Protein AF-A0A2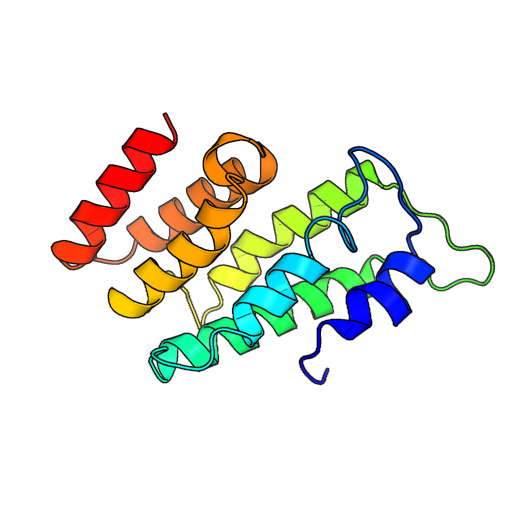A6FEQ2-F1 (afdb_monomer_lite)

Organism: NCBI:txid2037900

Foldseek 3Di:
DDQDLCCLPVPVCVQAVDDDPLDDSPVPLSLLSVLLVVPPPDQDPLLVVLNRQLNVQLSVQLVVVGDPDPDHDDDSNVSSLSSLVSNLCSCCPPVRHVLPGDPSSVVSVCVSCPVVPCLPPPPSNVVSVVNSLVVSVVPDDDPSRVVVSVVSVVVND

Secondary structure (DSSP, 8-state):
----TTHIIIIIHHHS---GGG--IIIIIHHHHHHHHH--TT--HHHHHHHHHHHHHHHHHHGGGS--SSS----HHHHHHHHHHHHHHHHS-TTS-GGG--HHHHHHHHHHHHTTTHHHH-HHHHHHHHHHHHHHHTSPPPHHHHHHHHHHHHHT-

pLDDT: mean 87.18, std 11.26, range [56.81, 98.0]

Radius of gyration: 15.82 Å; chains: 1; bounding box: 35×36×43 Å

Structure (mmCIF, N/CA/C/O backbone):
data_AF-A0A2A6FEQ2-F1
#
_entry.id   AF-A0A2A6FEQ2-F1
#
loop_
_atom_site.group_PDB
_atom_site.id
_atom_site.type_symbol
_atom_site.label_atom_id
_atom_site.label_alt_id
_atom_site.label_comp_id
_atom_site.label_asym_id
_atom_site.label_entity_id
_atom_site.label_seq_id
_atom_site.pdbx_PDB_ins_code
_atom_site.Cartn_x
_atom_site.Cartn_y
_atom_site.Cartn_z
_atom_site.occupancy
_atom_site.B_iso_or_equiv
_atom_site.auth_seq_id
_atom_site.auth_comp_id
_atom_site.auth_asym_id
_atom_site.auth_atom_id
_atom_site.pdbx_PDB_model_num
ATOM 1 N N . MET A 1 1 ? -1.297 -15.554 -4.054 1.00 63.59 1 MET A N 1
ATOM 2 C CA . MET A 1 1 ? 0.172 -15.364 -3.905 1.00 63.59 1 MET A CA 1
ATOM 3 C C . MET A 1 1 ? 0.563 -15.437 -2.416 1.00 63.59 1 MET A C 1
ATOM 5 O O . MET A 1 1 ? -0.329 -15.296 -1.590 1.00 63.59 1 MET A O 1
ATOM 9 N N . LYS A 1 2 ? 1.823 -15.727 -2.027 1.00 79.12 2 LYS A N 1
ATOM 10 C CA . LYS A 1 2 ? 2.246 -15.646 -0.603 1.00 79.12 2 LYS A CA 1
ATOM 11 C C . LYS A 1 2 ? 2.631 -14.201 -0.287 1.00 79.12 2 LYS A C 1
ATOM 13 O O . LYS A 1 2 ? 3.431 -13.629 -1.020 1.00 79.12 2 LYS A O 1
ATOM 18 N N . LEU A 1 3 ? 2.093 -13.643 0.797 1.00 90.50 3 LEU A N 1
ATOM 19 C CA . LEU A 1 3 ? 2.395 -12.279 1.227 1.00 90.50 3 LEU A CA 1
ATOM 20 C C . LEU A 1 3 ? 3.896 -12.113 1.513 1.00 90.50 3 LEU A C 1
ATOM 22 O O . LEU A 1 3 ? 4.466 -12.815 2.350 1.00 90.50 3 LEU A O 1
ATOM 26 N N . SER A 1 4 ? 4.536 -11.203 0.782 1.00 94.50 4 SER A N 1
ATOM 27 C CA . SER A 1 4 ? 5.937 -10.815 0.955 1.00 94.50 4 SER A CA 1
ATOM 28 C C . SER A 1 4 ? 6.199 -9.487 0.253 1.00 94.50 4 SER A C 1
ATOM 30 O O . SER A 1 4 ? 5.668 -9.246 -0.828 1.00 94.50 4 SER A O 1
ATOM 32 N N . CYS A 1 5 ? 7.067 -8.645 0.811 1.00 97.25 5 CYS A N 1
ATOM 33 C CA . CYS A 1 5 ? 7.480 -7.397 0.164 1.00 97.25 5 CYS A CA 1
ATOM 34 C C . CYS A 1 5 ? 8.581 -7.594 -0.892 1.00 97.25 5 CYS A C 1
ATOM 36 O O . CYS A 1 5 ? 8.871 -6.675 -1.652 1.00 97.25 5 CYS A O 1
ATOM 38 N N . GLY A 1 6 ? 9.152 -8.800 -1.008 1.00 96.88 6 GLY A N 1
ATOM 39 C CA . GLY A 1 6 ? 10.189 -9.099 -2.002 1.00 96.88 6 GLY A CA 1
ATOM 40 C C . GLY A 1 6 ? 9.707 -8.984 -3.453 1.00 96.88 6 GLY A C 1
ATOM 41 O O . GLY A 1 6 ? 10.510 -8.728 -4.346 1.00 96.88 6 GLY A O 1
ATOM 42 N N . VAL A 1 7 ? 8.394 -9.105 -3.697 1.00 96.31 7 VAL A N 1
ATOM 43 C CA . VAL A 1 7 ? 7.805 -8.989 -5.043 1.00 96.31 7 VAL A CA 1
ATOM 44 C C . VAL A 1 7 ? 8.030 -7.609 -5.673 1.00 96.31 7 VAL A C 1
ATOM 46 O O . VAL A 1 7 ? 8.185 -7.514 -6.889 1.00 96.31 7 VAL A O 1
ATOM 49 N N . TYR A 1 8 ? 8.127 -6.552 -4.858 1.00 97.62 8 TYR A N 1
ATOM 50 C CA . TYR A 1 8 ? 8.379 -5.195 -5.344 1.00 97.62 8 TYR A CA 1
ATOM 51 C C . TYR A 1 8 ? 9.731 -5.075 -6.055 1.00 97.62 8 TYR A C 1
ATOM 53 O O . TYR A 1 8 ? 9.842 -4.359 -7.044 1.00 97.62 8 TYR A O 1
ATOM 61 N N . GLU A 1 9 ? 10.741 -5.806 -5.588 1.00 95.62 9 GLU A N 1
ATOM 62 C CA . GLU A 1 9 ? 12.091 -5.786 -6.153 1.00 95.62 9 GLU A CA 1
ATOM 63 C C . GLU A 1 9 ? 12.285 -6.894 -7.190 1.00 95.62 9 GLU A C 1
ATOM 65 O O . GLU A 1 9 ? 12.690 -6.632 -8.319 1.00 95.62 9 GLU A O 1
ATOM 70 N N . ALA A 1 10 ? 11.924 -8.130 -6.840 1.00 94.81 10 ALA A N 1
ATOM 71 C CA . ALA A 1 10 ? 12.156 -9.295 -7.689 1.00 94.81 10 ALA A CA 1
ATOM 72 C C . ALA A 1 10 ? 11.257 -9.338 -8.939 1.00 94.81 10 ALA A C 1
ATOM 74 O O . ALA A 1 10 ? 11.571 -10.049 -9.896 1.00 94.81 10 ALA A O 1
ATOM 75 N N . CYS A 1 11 ? 10.130 -8.618 -8.932 1.00 95.69 11 CYS A N 1
ATOM 76 C CA . CYS A 1 11 ? 9.159 -8.623 -10.021 1.00 95.69 11 CYS A CA 1
ATOM 77 C C . CYS A 1 11 ? 8.786 -7.208 -10.476 1.00 95.69 11 CYS A C 1
ATOM 79 O O . CYS A 1 11 ? 9.032 -6.872 -11.630 1.00 95.69 11 CYS A O 1
ATOM 81 N N . PHE A 1 12 ? 8.230 -6.365 -9.604 1.00 97.38 12 PHE A N 1
ATOM 82 C CA . PHE A 1 12 ? 7.619 -5.110 -10.059 1.00 97.38 12 PHE A CA 1
ATOM 83 C C . PHE A 1 12 ? 8.655 -4.130 -10.619 1.00 97.38 12 PHE A C 1
ATOM 85 O O . PHE A 1 12 ? 8.511 -3.677 -11.750 1.00 97.38 12 PHE A O 1
ATOM 92 N N . ALA A 1 13 ? 9.745 -3.876 -9.891 1.00 96.31 13 ALA A N 1
ATOM 93 C CA . ALA A 1 13 ? 10.833 -3.018 -10.362 1.00 96.31 13 ALA A CA 1
ATOM 94 C C . ALA A 1 13 ? 11.605 -3.618 -11.551 1.00 96.31 13 ALA A C 1
ATOM 96 O O . ALA A 1 13 ? 12.149 -2.874 -12.367 1.00 96.31 13 ALA A O 1
ATOM 97 N N . LYS A 1 14 ? 11.627 -4.954 -11.678 1.00 95.69 14 LYS A N 1
ATOM 98 C CA . LYS A 1 14 ? 12.232 -5.651 -12.822 1.00 95.69 14 LYS A CA 1
ATOM 99 C C . LYS A 1 14 ? 11.456 -5.398 -14.119 1.00 95.69 14 LYS A C 1
ATOM 101 O O . LYS A 1 14 ? 12.073 -5.134 -15.140 1.00 95.69 14 LYS A O 1
ATOM 106 N N . TYR A 1 15 ? 10.127 -5.506 -14.081 1.00 97.38 15 TYR A N 1
ATOM 107 C CA . TYR A 1 15 ? 9.269 -5.372 -15.270 1.00 97.38 15 TYR A CA 1
ATOM 108 C C . TYR A 1 15 ? 8.716 -3.955 -15.472 1.00 97.38 15 TYR A C 1
ATOM 110 O O . TYR A 1 15 ? 8.072 -3.660 -16.470 1.00 97.38 15 TYR A O 1
ATOM 118 N N . CYS A 1 16 ? 8.972 -3.055 -14.529 1.00 97.19 16 CYS A N 1
ATOM 119 C CA . CYS A 1 16 ? 8.668 -1.641 -14.650 1.00 97.19 16 CYS A CA 1
ATOM 120 C C . CYS A 1 16 ? 9.747 -0.832 -13.919 1.00 97.19 16 CYS A C 1
ATOM 122 O O . CYS A 1 16 ? 9.589 -0.404 -12.772 1.00 97.19 16 CYS A O 1
ATOM 124 N N . SER A 1 17 ? 10.889 -0.665 -14.586 1.00 95.00 17 SER A N 1
ATOM 125 C CA . SER A 1 17 ? 12.075 -0.008 -14.031 1.00 95.00 17 SER A CA 1
ATOM 126 C C . SER A 1 17 ? 11.967 1.516 -14.103 1.00 95.00 17 SER A C 1
ATOM 128 O O . SER A 1 17 ? 12.534 2.170 -14.977 1.00 95.00 17 SER A O 1
ATOM 130 N N . CYS A 1 18 ? 11.212 2.090 -13.171 1.00 95.50 18 CYS A N 1
ATOM 131 C CA . CYS A 1 18 ? 11.030 3.532 -13.052 1.00 95.50 18 CYS A CA 1
ATOM 132 C C . CYS A 1 18 ? 12.127 4.212 -12.229 1.00 95.50 18 CYS A C 1
ATOM 134 O O . CYS A 1 18 ? 12.825 3.584 -11.438 1.00 95.50 18 CYS A O 1
ATOM 136 N N . SER A 1 19 ? 12.265 5.527 -12.401 1.00 93.31 19 SER A N 1
ATOM 137 C CA . SER A 1 19 ? 13.181 6.362 -11.620 1.00 93.31 19 SER A CA 1
ATOM 138 C C . SER A 1 19 ? 12.575 7.744 -11.352 1.00 93.31 19 SER A C 1
ATOM 140 O O . SER A 1 19 ? 11.594 8.147 -11.985 1.00 93.31 19 SER A O 1
ATOM 142 N N . GLY A 1 20 ? 13.145 8.469 -10.387 1.00 91.56 20 GLY A N 1
ATOM 143 C CA . GLY A 1 20 ? 12.707 9.817 -10.024 1.00 91.56 20 GLY A CA 1
ATOM 144 C C . GLY A 1 20 ? 11.310 9.858 -9.397 1.00 91.56 20 GLY A C 1
ATOM 145 O O . GLY A 1 20 ? 10.881 8.921 -8.732 1.00 91.56 20 GLY A O 1
ATOM 146 N N . GLU A 1 21 ? 10.587 10.956 -9.615 1.00 89.88 21 GLU A N 1
ATOM 147 C CA . GLU A 1 21 ? 9.293 11.231 -8.967 1.00 89.88 21 GLU A CA 1
ATOM 148 C C . GLU A 1 21 ? 8.165 10.247 -9.323 1.00 89.88 21 GLU A C 1
ATOM 150 O O . GLU A 1 21 ? 7.155 10.194 -8.619 1.00 89.88 21 GLU A O 1
ATOM 155 N N . ASN A 1 22 ? 8.310 9.485 -10.411 1.00 92.88 22 ASN A N 1
ATOM 156 C CA . ASN A 1 22 ? 7.325 8.495 -10.853 1.00 92.88 22 ASN A CA 1
ATOM 157 C C . ASN A 1 22 ? 7.699 7.065 -10.447 1.00 92.88 22 ASN A C 1
ATOM 159 O O . ASN A 1 22 ? 6.923 6.147 -10.700 1.00 92.88 22 ASN A O 1
ATOM 163 N N . GLU A 1 23 ? 8.858 6.862 -9.818 1.00 94.25 23 GLU A N 1
ATOM 164 C CA . GLU A 1 23 ? 9.162 5.586 -9.179 1.00 94.25 23 GLU A CA 1
ATOM 165 C C . GLU A 1 23 ? 8.205 5.390 -7.993 1.00 94.25 23 GLU A C 1
ATOM 167 O O . GLU A 1 23 ? 7.930 6.322 -7.236 1.00 94.25 23 GLU A O 1
ATOM 172 N N . TYR A 1 24 ? 7.623 4.197 -7.891 1.00 95.06 24 TYR A N 1
ATOM 173 C CA . TYR A 1 24 ? 6.616 3.870 -6.882 1.00 95.06 24 TYR A CA 1
ATOM 174 C C . TYR A 1 24 ? 6.964 2.594 -6.118 1.00 95.06 24 TYR A C 1
ATOM 176 O O . TYR A 1 24 ? 6.754 2.516 -4.911 1.00 95.06 24 TYR A O 1
ATOM 184 N N . PHE A 1 25 ? 7.471 1.562 -6.786 1.00 96.75 25 PHE A N 1
ATOM 185 C CA . PHE A 1 25 ? 7.603 0.243 -6.182 1.00 96.75 25 PHE A CA 1
ATOM 186 C C . PHE A 1 25 ? 8.659 0.197 -5.082 1.00 96.75 25 PHE A C 1
ATOM 188 O O . PHE A 1 25 ? 8.408 -0.406 -4.040 1.00 96.75 25 PHE A O 1
ATOM 195 N N . LEU A 1 26 ? 9.808 0.836 -5.283 1.00 96.31 26 LEU A N 1
ATOM 196 C CA . LEU A 1 26 ? 10.931 0.779 -4.348 1.00 96.31 26 LEU A CA 1
ATOM 197 C C . LEU A 1 26 ? 10.954 1.953 -3.367 1.00 96.31 26 LEU A C 1
ATOM 199 O O . LEU A 1 26 ? 11.364 1.773 -2.224 1.00 96.31 26 LEU A O 1
ATOM 203 N N . SER A 1 27 ? 10.493 3.131 -3.781 1.00 92.06 27 SER A N 1
ATOM 204 C CA . SER A 1 27 ? 10.437 4.336 -2.945 1.00 92.06 27 SER A CA 1
ATOM 205 C C . SER A 1 27 ? 9.163 4.444 -2.110 1.00 92.06 27 SER A C 1
ATOM 207 O O . SER A 1 27 ? 9.180 5.122 -1.086 1.00 92.06 27 SER A O 1
ATOM 209 N N . TYR A 1 28 ? 8.080 3.765 -2.506 1.00 92.31 28 TYR A N 1
ATOM 210 C CA . TYR A 1 28 ? 6.789 3.832 -1.820 1.00 92.31 28 TYR A CA 1
ATOM 211 C C . TYR A 1 28 ? 6.277 2.444 -1.412 1.00 92.31 28 TYR A C 1
ATOM 213 O O . TYR A 1 28 ? 6.222 2.113 -0.227 1.00 92.31 28 TYR A O 1
ATOM 221 N N . GLY A 1 29 ? 5.938 1.595 -2.383 1.00 94.81 29 GLY A N 1
ATOM 222 C CA . GLY A 1 29 ? 5.249 0.324 -2.154 1.00 94.81 29 GLY A CA 1
ATOM 223 C C . GLY A 1 29 ? 5.996 -0.637 -1.221 1.00 94.81 29 GLY A C 1
ATOM 224 O O . GLY A 1 29 ? 5.415 -1.124 -0.247 1.00 94.81 29 GLY A O 1
ATOM 225 N N . LYS A 1 30 ? 7.289 -0.884 -1.474 1.00 96.31 30 LYS A N 1
ATOM 226 C CA . LYS A 1 30 ? 8.128 -1.772 -0.652 1.00 96.31 30 LYS A CA 1
ATOM 227 C C . LYS A 1 30 ? 8.299 -1.252 0.785 1.00 96.31 30 LYS A C 1
ATOM 229 O O . LYS A 1 30 ? 7.930 -2.006 1.688 1.00 96.31 30 LYS A O 1
ATOM 234 N N . PRO A 1 31 ? 8.754 -0.003 1.032 1.00 94.25 31 PRO A N 1
ATOM 235 C CA . PRO A 1 31 ? 8.876 0.531 2.389 1.00 94.25 31 PRO A CA 1
ATOM 236 C C . PRO A 1 31 ? 7.586 0.428 3.208 1.00 94.25 31 PRO A C 1
ATOM 238 O O . PRO A 1 31 ? 7.624 0.095 4.392 1.00 94.25 31 PRO A O 1
ATOM 241 N N . TYR A 1 32 ? 6.431 0.681 2.588 1.00 93.31 32 TYR A N 1
ATOM 242 C CA . TYR A 1 32 ? 5.146 0.575 3.276 1.00 93.31 32 TYR A CA 1
ATOM 243 C C . TYR A 1 32 ? 4.735 -0.853 3.575 1.00 93.31 32 TYR A C 1
ATOM 245 O O . TYR A 1 32 ? 4.313 -1.142 4.694 1.00 93.31 32 TYR A O 1
ATOM 253 N N . CYS A 1 33 ? 4.893 -1.749 2.605 1.00 96.12 33 CYS A N 1
ATOM 254 C CA . CYS A 1 33 ? 4.675 -3.169 2.824 1.00 96.12 33 CYS A CA 1
ATOM 255 C C . CYS A 1 33 ? 5.499 -3.669 4.021 1.00 96.12 33 CYS A C 1
ATOM 257 O O . CYS A 1 33 ? 4.957 -4.312 4.920 1.00 96.12 33 CYS A O 1
ATOM 259 N N . GLU A 1 34 ? 6.786 -3.314 4.072 1.00 95.06 34 GLU A N 1
ATOM 260 C CA . GLU A 1 34 ? 7.689 -3.732 5.146 1.00 95.06 34 GLU A CA 1
ATOM 261 C C . GLU A 1 34 ? 7.266 -3.160 6.498 1.00 95.06 34 GLU A C 1
ATOM 263 O O . GLU A 1 34 ? 7.248 -3.894 7.480 1.00 95.06 34 GLU A O 1
ATOM 268 N N . LYS A 1 35 ? 6.848 -1.891 6.563 1.00 92.31 35 LYS A N 1
ATOM 269 C CA . LYS A 1 35 ? 6.361 -1.287 7.814 1.00 92.31 35 LYS A CA 1
ATOM 270 C C . LYS A 1 35 ? 5.075 -1.922 8.329 1.00 92.31 35 LYS A C 1
ATOM 272 O O . LYS A 1 35 ? 4.960 -2.179 9.530 1.00 92.31 35 LYS A O 1
ATOM 277 N N . PHE A 1 36 ? 4.121 -2.197 7.441 1.00 93.25 36 PHE A N 1
ATOM 278 C CA . PHE A 1 36 ? 2.896 -2.890 7.828 1.00 93.25 36 PHE A CA 1
ATOM 279 C C . PHE A 1 36 ? 3.212 -4.281 8.395 1.00 93.25 36 PHE A C 1
ATOM 281 O O . PHE A 1 36 ? 2.665 -4.643 9.437 1.00 93.25 36 PHE A O 1
ATOM 288 N N . LEU A 1 37 ? 4.125 -5.029 7.763 1.00 92.44 37 LEU A N 1
ATOM 289 C CA . LEU A 1 37 ? 4.541 -6.353 8.240 1.00 92.44 37 LEU A CA 1
ATOM 290 C C . LEU A 1 37 ? 5.410 -6.309 9.504 1.00 92.44 37 LEU A C 1
ATOM 292 O O . LEU A 1 37 ? 5.274 -7.182 10.346 1.00 92.44 37 LEU A O 1
ATOM 296 N N . ALA A 1 38 ? 6.268 -5.301 9.671 1.00 89.81 38 ALA A N 1
ATOM 297 C CA . ALA A 1 38 ? 7.104 -5.147 10.865 1.00 89.81 38 ALA A CA 1
ATOM 298 C C . ALA A 1 38 ? 6.284 -4.805 12.119 1.00 89.81 38 ALA A C 1
ATOM 300 O O . ALA A 1 38 ? 6.733 -5.012 13.245 1.00 89.81 38 ALA A O 1
ATOM 301 N N . THR A 1 39 ? 5.073 -4.281 11.931 1.00 78.25 39 THR A N 1
ATOM 302 C CA . THR A 1 39 ? 4.134 -4.039 13.020 1.00 78.25 39 THR A CA 1
ATOM 303 C C . THR A 1 39 ? 3.422 -5.354 13.335 1.00 78.25 39 THR A C 1
ATOM 305 O O . THR A 1 39 ? 2.315 -5.558 12.860 1.00 78.25 39 THR A O 1
ATOM 308 N N . ASP A 1 40 ? 4.029 -6.272 14.087 1.00 66.19 40 ASP A N 1
ATOM 309 C CA . ASP A 1 40 ? 3.353 -7.526 14.478 1.00 66.19 40 ASP A CA 1
ATOM 310 C C . ASP A 1 40 ? 2.659 -7.432 15.848 1.00 66.19 40 ASP A C 1
ATOM 312 O O . ASP A 1 40 ? 1.583 -8.011 16.045 1.00 66.19 40 ASP A O 1
ATOM 316 N N . ASP A 1 41 ? 3.185 -6.612 16.759 1.00 71.56 41 ASP A N 1
ATOM 317 C CA . ASP A 1 41 ? 2.611 -6.426 18.092 1.00 71.56 41 ASP A CA 1
ATOM 318 C C . ASP A 1 41 ? 1.432 -5.447 18.082 1.00 71.56 41 ASP A C 1
ATOM 320 O O . ASP A 1 41 ? 1.518 -4.329 17.572 1.00 71.56 41 ASP A O 1
ATOM 324 N N . GLY A 1 42 ? 0.309 -5.860 18.676 1.00 78.12 42 GLY A N 1
ATOM 325 C CA . GLY A 1 42 ? -0.839 -5.010 19.008 1.00 78.12 42 GLY A CA 1
ATOM 326 C C . GLY A 1 42 ? -1.917 -4.845 17.934 1.00 78.12 42 GLY A C 1
ATOM 327 O O . GLY A 1 42 ? -2.866 -4.113 18.186 1.00 78.12 42 GLY A O 1
ATOM 328 N N . TRP A 1 43 ? -1.785 -5.438 16.738 1.00 91.62 43 TRP A N 1
ATOM 329 C CA . TRP A 1 43 ? -2.942 -5.502 15.830 1.00 91.62 43 TRP A CA 1
ATOM 330 C C . TRP A 1 43 ? -3.981 -6.436 16.428 1.00 91.62 43 TRP A C 1
ATOM 332 O O . TRP A 1 43 ? -3.618 -7.500 16.943 1.00 91.62 43 TRP A O 1
ATOM 342 N N . SER A 1 44 ? -5.250 -6.076 16.283 1.00 94.00 44 SER A N 1
ATOM 343 C CA . SER A 1 44 ? -6.328 -7.031 16.505 1.00 94.00 44 SER A CA 1
ATOM 344 C C . SER A 1 44 ? -6.269 -8.158 15.466 1.00 94.00 44 SER A C 1
ATOM 346 O O . SER A 1 44 ? -5.621 -8.037 14.419 1.00 94.00 44 SER A O 1
ATOM 348 N N . ASP A 1 45 ? -6.979 -9.259 15.706 1.00 93.94 45 ASP A N 1
ATOM 349 C CA . ASP A 1 45 ? -7.094 -10.327 14.705 1.00 93.94 45 ASP A CA 1
ATOM 350 C C . ASP A 1 45 ? -7.769 -9.824 13.415 1.00 93.94 45 ASP A C 1
ATOM 352 O O . ASP A 1 45 ? -7.376 -10.208 12.308 1.00 93.94 45 ASP A O 1
ATOM 356 N N . ALA A 1 46 ? -8.736 -8.906 13.537 1.00 93.94 46 ALA A N 1
ATOM 357 C CA . ALA A 1 46 ? -9.362 -8.245 12.394 1.00 93.94 46 ALA A CA 1
ATOM 358 C C . ALA A 1 46 ? -8.367 -7.337 11.652 1.00 93.94 46 ALA A C 1
ATOM 360 O O . ALA A 1 46 ? -8.321 -7.354 10.421 1.00 93.94 46 ALA A O 1
ATOM 361 N N . GLY A 1 47 ? -7.526 -6.614 12.392 1.00 95.19 47 GLY A N 1
ATOM 362 C CA . GLY A 1 47 ? -6.463 -5.759 11.879 1.00 95.19 47 GLY A CA 1
ATOM 363 C C . GLY A 1 47 ? -5.402 -6.537 11.105 1.00 95.19 47 GLY A C 1
ATOM 364 O O . GLY A 1 47 ? -5.073 -6.160 9.982 1.00 95.19 47 GLY A O 1
ATOM 365 N N . LYS A 1 48 ? -4.931 -7.675 11.636 1.00 94.81 48 LYS A N 1
ATOM 366 C CA . LYS A 1 48 ? -3.997 -8.576 10.930 1.00 94.81 48 LYS A CA 1
ATOM 367 C C . LYS A 1 48 ? -4.614 -9.122 9.649 1.00 94.81 48 LYS A C 1
ATOM 369 O O . LYS A 1 48 ? -3.992 -9.065 8.590 1.00 94.81 48 LYS A O 1
ATOM 374 N N . LYS A 1 49 ? -5.864 -9.594 9.725 1.00 95.25 49 LYS A N 1
ATOM 375 C CA . LYS A 1 49 ? -6.601 -10.087 8.555 1.00 95.25 49 LYS A CA 1
ATOM 376 C C . LYS A 1 49 ? -6.737 -9.004 7.484 1.00 95.25 49 LYS A C 1
ATOM 378 O O . LYS A 1 49 ? -6.514 -9.281 6.308 1.00 95.25 49 LYS A O 1
ATOM 383 N N . TRP A 1 50 ? -7.095 -7.783 7.879 1.00 96.44 50 TRP A N 1
ATOM 384 C CA . TRP A 1 50 ? -7.190 -6.638 6.978 1.00 96.44 50 TRP A CA 1
ATOM 385 C C . TRP A 1 50 ? -5.844 -6.271 6.360 1.00 96.44 50 TRP A C 1
ATOM 387 O O . TRP A 1 50 ? -5.771 -6.123 5.141 1.00 96.44 50 TRP A O 1
ATOM 397 N N . ARG A 1 51 ? -4.785 -6.172 7.168 1.00 96.00 51 ARG A N 1
ATOM 398 C CA . ARG A 1 51 ? -3.426 -5.864 6.715 1.00 96.00 51 ARG A CA 1
ATOM 399 C C . ARG A 1 51 ? -2.995 -6.851 5.638 1.00 96.00 51 ARG A C 1
ATOM 401 O O . ARG A 1 51 ? -2.640 -6.442 4.535 1.00 96.00 51 ARG A O 1
ATOM 408 N N . ASP A 1 52 ? -3.076 -8.143 5.941 1.00 96.00 52 ASP A N 1
ATOM 409 C CA . ASP A 1 52 ? -2.584 -9.192 5.053 1.00 96.00 52 ASP A CA 1
ATOM 410 C C . ASP A 1 52 ? -3.409 -9.260 3.759 1.00 96.00 52 ASP A C 1
ATOM 412 O O . ASP A 1 52 ? -2.843 -9.333 2.667 1.00 96.00 52 ASP A O 1
ATOM 416 N N . ALA A 1 53 ? -4.741 -9.152 3.860 1.00 96.81 53 ALA A N 1
ATOM 417 C CA . ALA A 1 53 ? -5.628 -9.113 2.697 1.00 96.81 53 ALA A CA 1
ATOM 418 C C . ALA A 1 53 ? -5.412 -7.862 1.832 1.00 96.81 53 ALA A C 1
ATOM 420 O O . ALA A 1 53 ? -5.498 -7.934 0.605 1.00 96.81 53 ALA A O 1
ATOM 421 N N . THR A 1 54 ? -5.132 -6.713 2.449 1.00 97.06 54 THR A N 1
ATOM 422 C CA . THR A 1 54 ? -4.875 -5.452 1.745 1.00 97.06 54 THR A CA 1
ATOM 423 C C . THR A 1 54 ? -3.550 -5.516 1.002 1.00 97.06 54 THR A C 1
ATOM 425 O O . THR A 1 54 ? -3.525 -5.280 -0.204 1.00 97.06 54 THR A O 1
ATOM 428 N N . LEU A 1 55 ? -2.462 -5.889 1.683 1.00 96.81 55 LEU A N 1
ATOM 429 C CA . LEU A 1 55 ? -1.138 -5.996 1.067 1.00 96.81 55 LEU A CA 1
ATOM 430 C C . LEU A 1 55 ? -1.130 -7.008 -0.082 1.00 96.81 55 LEU A C 1
ATOM 432 O O . LEU A 1 55 ? -0.571 -6.727 -1.142 1.00 96.81 55 LEU A O 1
ATOM 436 N N . LEU A 1 56 ? -1.791 -8.154 0.100 1.00 97.19 56 LEU A N 1
ATOM 437 C CA . LEU A 1 56 ? -1.917 -9.156 -0.951 1.00 97.19 56 LEU A CA 1
ATOM 438 C C . LEU A 1 56 ? -2.715 -8.622 -2.150 1.00 97.19 56 LEU A C 1
ATOM 440 O O . LEU A 1 56 ? -2.246 -8.730 -3.280 1.00 97.19 56 LEU A O 1
ATOM 444 N N . CYS A 1 57 ? -3.870 -7.992 -1.907 1.00 98.00 57 CYS A N 1
ATOM 445 C CA . CYS A 1 57 ? -4.693 -7.391 -2.960 1.00 98.00 57 CYS A CA 1
ATOM 446 C C . CYS A 1 57 ? -3.914 -6.349 -3.771 1.00 98.00 57 CYS A C 1
ATOM 448 O O . CYS A 1 57 ? -3.942 -6.389 -5.000 1.00 98.00 57 CYS A O 1
ATOM 450 N N . LEU A 1 58 ? -3.189 -5.448 -3.097 1.00 97.38 58 LEU A N 1
ATOM 451 C CA . LEU A 1 58 ? -2.381 -4.415 -3.750 1.00 97.38 58 LEU A CA 1
ATOM 452 C C . LEU A 1 58 ? -1.374 -5.047 -4.712 1.00 97.38 58 LEU A C 1
ATOM 454 O O . LEU A 1 58 ? -1.296 -4.658 -5.873 1.00 97.38 58 LEU A O 1
ATOM 458 N N . GLN A 1 59 ? -0.648 -6.065 -4.253 1.00 97.62 59 GLN A N 1
ATOM 459 C CA . GLN A 1 59 ? 0.346 -6.751 -5.072 1.00 97.62 59 GLN A CA 1
ATOM 460 C C . GLN A 1 59 ? -0.296 -7.519 -6.240 1.00 97.62 59 GLN A C 1
ATOM 462 O O . GLN A 1 59 ? 0.173 -7.425 -7.372 1.00 97.62 59 GLN A O 1
ATOM 467 N N . GLU A 1 60 ? -1.390 -8.244 -5.997 1.00 97.12 60 GLU A N 1
ATOM 468 C CA . GLU A 1 60 ? -2.085 -9.025 -7.029 1.00 97.12 60 GLU A CA 1
ATOM 469 C C . GLU A 1 60 ? -2.709 -8.138 -8.117 1.00 97.12 60 GLU A C 1
ATOM 471 O O . GLU A 1 60 ? -2.778 -8.551 -9.273 1.00 97.12 60 GLU A O 1
ATOM 476 N N . LYS A 1 61 ? -3.104 -6.899 -7.795 1.00 97.50 61 LYS A N 1
ATOM 477 C CA . LYS A 1 61 ? -3.622 -5.934 -8.778 1.00 97.50 61 LYS A CA 1
ATOM 478 C C . LYS A 1 61 ? -2.546 -5.368 -9.706 1.00 97.50 61 LYS A C 1
ATOM 480 O O . LYS A 1 61 ? -2.891 -4.966 -10.815 1.00 97.50 61 LYS A O 1
ATOM 485 N N . ILE A 1 62 ? -1.278 -5.340 -9.288 1.00 97.69 62 ILE A N 1
ATOM 486 C CA . ILE A 1 62 ? -0.162 -4.859 -10.122 1.00 97.69 62 ILE A CA 1
ATOM 487 C C . ILE A 1 62 ? 0.204 -5.872 -11.203 1.00 97.69 62 ILE A C 1
ATOM 489 O O . ILE A 1 62 ? 0.453 -5.475 -12.337 1.00 97.69 62 ILE A O 1
ATOM 493 N N . VAL A 1 63 ? 0.214 -7.169 -10.877 1.00 95.69 63 VAL A N 1
ATOM 494 C CA . VAL A 1 63 ? 0.714 -8.229 -11.774 1.00 95.69 63 VAL A CA 1
ATOM 495 C C . VAL A 1 63 ? 0.127 -8.155 -13.196 1.00 95.69 63 VAL A C 1
ATOM 497 O O . VAL A 1 63 ? 0.911 -8.200 -14.141 1.00 95.69 63 VAL A O 1
ATOM 500 N N . PRO A 1 64 ? -1.195 -7.975 -13.403 1.00 96.69 64 PRO A N 1
ATOM 501 C CA . PRO A 1 64 ? -1.777 -7.906 -14.745 1.00 96.69 64 PRO A CA 1
ATOM 502 C C . PRO A 1 64 ? -1.423 -6.640 -15.538 1.00 96.69 64 PRO A C 1
ATOM 504 O O . PRO A 1 64 ? -1.756 -6.569 -16.715 1.00 96.69 64 PRO A O 1
ATOM 507 N N . GLN A 1 65 ? -0.835 -5.623 -14.901 1.00 96.88 65 GLN A N 1
ATOM 508 C CA . GLN A 1 65 ? -0.417 -4.378 -15.557 1.00 96.88 65 GLN A CA 1
ATOM 509 C C . GLN A 1 65 ? 1.052 -4.390 -15.990 1.00 96.88 65 GLN A C 1
ATOM 511 O O . GLN A 1 65 ? 1.504 -3.433 -16.614 1.00 96.88 65 GLN A O 1
ATOM 516 N N . LEU A 1 66 ? 1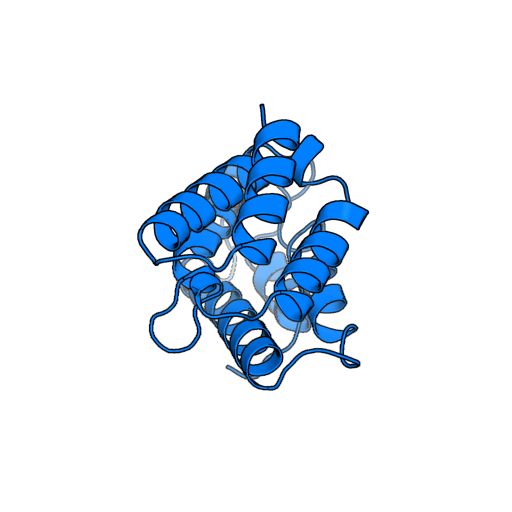.810 -5.429 -15.636 1.00 96.56 66 LEU A N 1
ATOM 517 C CA . LEU A 1 66 ? 3.215 -5.535 -16.009 1.00 96.56 66 LEU A CA 1
ATOM 518 C C . LEU A 1 66 ? 3.346 -6.120 -17.414 1.00 96.56 66 LEU A C 1
ATOM 520 O O . LEU A 1 66 ? 2.766 -7.162 -17.722 1.00 96.56 66 LEU A O 1
ATOM 524 N N . ASP A 1 67 ? 4.167 -5.478 -18.237 1.00 96.69 67 ASP A N 1
ATOM 525 C CA . ASP A 1 67 ? 4.703 -6.094 -19.443 1.00 96.69 67 ASP A CA 1
ATOM 526 C C . ASP A 1 67 ? 5.817 -7.066 -19.030 1.00 96.69 67 ASP A C 1
ATOM 528 O O . ASP A 1 67 ? 6.849 -6.656 -18.507 1.00 96.69 67 ASP A O 1
ATOM 532 N N . ILE A 1 68 ? 5.580 -8.367 -19.205 1.00 94.69 68 ILE A N 1
ATOM 533 C CA . ILE A 1 68 ? 6.522 -9.435 -18.826 1.00 94.69 68 ILE A CA 1
ATOM 534 C C . ILE A 1 68 ? 7.288 -10.008 -20.025 1.00 94.69 68 ILE A C 1
ATOM 536 O O . ILE A 1 68 ? 7.772 -11.141 -19.965 1.00 94.69 68 ILE A O 1
ATOM 540 N N . SER A 1 69 ? 7.365 -9.256 -21.124 1.00 95.25 69 SER A N 1
ATOM 541 C CA . SER A 1 69 ? 8.179 -9.606 -22.289 1.00 95.25 69 SER A CA 1
ATOM 542 C C . SER A 1 69 ? 9.687 -9.481 -22.013 1.00 95.25 69 SER A C 1
ATOM 544 O O . SER A 1 69 ? 10.120 -9.098 -20.924 1.00 95.25 69 SER A O 1
ATOM 546 N N . GLU A 1 70 ? 10.508 -9.854 -22.998 1.00 91.81 70 GLU A N 1
ATOM 547 C CA . GLU A 1 70 ? 11.972 -9.757 -22.907 1.00 91.81 70 GLU A CA 1
ATOM 548 C C . GLU A 1 70 ? 12.479 -8.303 -22.878 1.00 91.81 70 GLU A C 1
ATOM 550 O O . GLU A 1 70 ? 13.550 -8.055 -22.326 1.00 91.81 70 GLU A O 1
ATOM 555 N N . ASP A 1 71 ? 11.706 -7.357 -23.423 1.00 92.69 71 ASP A N 1
ATOM 556 C CA . ASP A 1 71 ? 12.002 -5.917 -23.443 1.00 92.69 71 ASP A CA 1
ATOM 557 C C . ASP A 1 71 ? 10.816 -5.116 -22.865 1.00 92.69 71 ASP A C 1
ATOM 559 O O . ASP A 1 71 ? 10.045 -4.497 -23.608 1.00 92.69 71 ASP A O 1
ATOM 563 N N . PRO A 1 72 ? 10.615 -5.180 -21.535 1.00 94.25 72 PRO A N 1
ATOM 564 C CA . PRO A 1 72 ? 9.405 -4.697 -20.893 1.00 94.25 72 PRO A CA 1
ATOM 565 C C . PRO A 1 72 ? 9.271 -3.178 -20.999 1.00 94.25 72 PRO A C 1
ATOM 567 O O . PRO A 1 72 ? 10.156 -2.420 -20.595 1.00 94.25 72 PRO A O 1
ATOM 570 N N . GLN A 1 73 ? 8.118 -2.722 -21.479 1.00 94.75 73 GLN A N 1
ATOM 571 C CA . GLN A 1 73 ? 7.797 -1.301 -21.555 1.00 94.75 73 GLN A CA 1
ATOM 572 C C . GLN A 1 73 ? 6.926 -0.881 -20.368 1.00 94.75 73 GLN A C 1
ATOM 574 O O . GLN A 1 73 ? 5.884 -1.480 -20.101 1.00 94.75 73 GLN A O 1
ATOM 579 N N . CYS A 1 74 ? 7.306 0.200 -19.678 1.00 96.50 74 CYS A N 1
ATOM 580 C CA . CYS A 1 74 ? 6.499 0.749 -18.589 1.00 96.50 74 CYS A CA 1
ATOM 581 C C . CYS A 1 74 ? 6.310 2.266 -18.679 1.00 96.50 74 CYS A C 1
ATOM 583 O O . CYS A 1 74 ? 7.265 3.040 -18.701 1.00 96.50 74 CYS A O 1
ATOM 585 N N . ASP A 1 75 ? 5.051 2.701 -18.639 1.00 97.31 75 ASP A N 1
ATOM 586 C CA . ASP A 1 75 ? 4.694 4.099 -18.403 1.00 97.31 75 ASP A CA 1
ATOM 587 C C . ASP A 1 75 ? 4.673 4.358 -16.891 1.00 97.31 75 ASP A C 1
ATOM 589 O O . ASP A 1 75 ? 3.683 4.094 -16.207 1.00 97.31 75 ASP A O 1
ATOM 593 N N . CYS A 1 76 ? 5.781 4.876 -16.364 1.00 96.81 76 CYS A N 1
ATOM 594 C CA . CYS A 1 76 ? 5.978 5.081 -14.928 1.00 96.81 76 CYS A CA 1
ATOM 595 C C . CYS A 1 76 ? 4.911 5.950 -14.270 1.00 96.81 76 CYS A C 1
ATOM 597 O O . CYS A 1 76 ? 4.470 5.666 -13.157 1.00 96.81 76 CYS A O 1
ATOM 599 N N . LYS A 1 77 ? 4.462 7.002 -14.960 1.00 96.12 77 LYS A N 1
ATOM 600 C CA . LYS A 1 77 ? 3.439 7.896 -14.422 1.00 96.12 77 LYS A CA 1
ATOM 601 C C . LYS A 1 77 ? 2.100 7.170 -14.325 1.00 96.12 77 LYS A C 1
ATOM 603 O O . LYS A 1 77 ? 1.455 7.231 -13.278 1.00 96.12 77 LYS A O 1
ATOM 608 N N . LYS A 1 78 ? 1.699 6.456 -15.385 1.00 96.62 78 LYS A N 1
ATOM 609 C CA . LYS A 1 78 ? 0.463 5.660 -15.364 1.00 96.62 78 LYS A CA 1
ATOM 610 C C . LYS A 1 78 ? 0.538 4.514 -14.364 1.00 96.62 78 LYS A C 1
ATOM 612 O O . LYS A 1 78 ? -0.450 4.267 -13.683 1.00 96.62 78 LYS A O 1
ATOM 617 N N . MET A 1 79 ? 1.688 3.855 -14.236 1.00 97.56 79 MET A N 1
ATOM 618 C CA . MET A 1 79 ? 1.873 2.774 -13.271 1.00 97.56 79 MET A CA 1
ATOM 619 C C . MET A 1 79 ? 1.768 3.286 -11.832 1.00 97.56 79 MET A C 1
ATOM 621 O O . MET A 1 79 ? 1.029 2.709 -11.037 1.00 97.56 79 MET A O 1
ATOM 625 N N . LYS A 1 80 ? 2.432 4.404 -11.502 1.00 95.44 80 LYS A N 1
ATOM 626 C CA . LYS A 1 80 ? 2.306 5.053 -10.189 1.00 95.44 80 LYS A CA 1
ATOM 627 C C . LYS A 1 80 ? 0.858 5.431 -9.892 1.00 95.44 80 LYS A C 1
ATOM 629 O O . LYS A 1 80 ? 0.357 5.125 -8.813 1.00 95.44 80 LYS A O 1
ATOM 634 N N . GLU A 1 81 ? 0.168 6.060 -10.844 1.00 94.88 81 GLU A N 1
ATOM 635 C CA . GLU A 1 81 ? -1.241 6.420 -10.681 1.00 94.88 81 GLU A CA 1
ATOM 636 C C . GLU A 1 81 ? -2.132 5.183 -10.489 1.00 94.88 81 GLU A C 1
ATOM 638 O O . GLU A 1 81 ? -2.959 5.167 -9.575 1.00 94.88 81 GLU A O 1
ATOM 643 N N . PHE A 1 82 ? -1.944 4.138 -11.298 1.00 96.19 82 PHE A N 1
ATOM 644 C CA . PHE A 1 82 ? -2.679 2.881 -11.186 1.00 96.19 82 PHE A CA 1
ATOM 645 C C . PHE A 1 82 ? -2.459 2.224 -9.821 1.00 96.19 82 PHE A C 1
ATOM 647 O O . PHE A 1 82 ? -3.431 1.913 -9.133 1.00 96.19 82 PHE A O 1
ATOM 654 N N . ALA A 1 83 ? -1.204 2.069 -9.391 1.00 96.06 83 ALA A N 1
ATOM 655 C CA . ALA A 1 83 ? -0.863 1.444 -8.117 1.00 96.06 83 ALA A CA 1
ATOM 656 C C . ALA A 1 83 ? -1.589 2.132 -6.955 1.00 96.06 83 ALA A C 1
ATOM 658 O O . ALA A 1 83 ? -2.228 1.496 -6.116 1.00 96.06 83 ALA A O 1
ATOM 659 N N . PHE A 1 84 ? -1.604 3.456 -6.986 1.00 94.00 84 PHE A N 1
ATOM 660 C CA . PHE A 1 84 ? -2.327 4.284 -6.043 1.00 94.00 84 PHE A CA 1
ATOM 661 C C . PHE A 1 84 ? -3.858 4.125 -6.137 1.00 94.00 84 PHE A C 1
ATOM 663 O O . PHE A 1 84 ? -4.541 4.000 -5.121 1.00 94.00 84 PHE A O 1
ATOM 670 N N . GLN A 1 85 ? -4.438 4.041 -7.335 1.00 93.50 85 GLN A N 1
ATOM 671 C CA . GLN A 1 85 ? -5.881 3.812 -7.491 1.00 93.50 85 GLN A CA 1
ATOM 672 C C . GLN A 1 85 ? -6.358 2.491 -6.863 1.00 93.50 85 GLN A C 1
ATOM 674 O O . GLN A 1 85 ? -7.454 2.467 -6.298 1.00 93.50 85 GLN A O 1
ATOM 679 N N . THR A 1 86 ? -5.536 1.435 -6.874 1.00 95.69 86 THR A N 1
ATOM 680 C CA . THR A 1 86 ? -5.904 0.133 -6.280 1.00 95.69 86 THR A CA 1
ATOM 681 C C . THR A 1 86 ? -6.133 0.185 -4.765 1.00 95.69 86 THR A C 1
ATOM 683 O O . THR A 1 86 ? -6.842 -0.665 -4.229 1.00 95.69 86 THR A O 1
ATOM 686 N N . HIS A 1 87 ? -5.600 1.198 -4.067 1.00 94.56 87 HIS A N 1
ATOM 687 C CA . HIS A 1 87 ? -5.722 1.312 -2.611 1.00 94.56 87 HIS A CA 1
ATOM 688 C C . HIS A 1 87 ? -7.172 1.434 -2.167 1.00 94.56 87 HIS A C 1
ATOM 690 O O . HIS A 1 87 ? -7.539 0.860 -1.151 1.00 94.56 87 HIS A O 1
ATOM 696 N N . VAL A 1 88 ? -8.016 2.136 -2.928 1.00 92.62 88 VAL A N 1
ATOM 697 C CA . VAL A 1 88 ? -9.424 2.315 -2.551 1.00 92.62 88 VAL A CA 1
ATOM 698 C C . VAL A 1 88 ? -10.130 0.964 -2.480 1.00 92.62 88 VAL A C 1
ATOM 700 O O . VAL A 1 88 ? -10.724 0.639 -1.452 1.00 92.62 88 VAL A O 1
ATOM 703 N N . ASP A 1 89 ? -9.993 0.153 -3.526 1.00 94.00 89 ASP A N 1
ATOM 704 C CA . ASP A 1 89 ? -10.615 -1.169 -3.600 1.00 94.00 89 ASP A CA 1
ATOM 705 C C . ASP A 1 89 ? -9.997 -2.128 -2.573 1.00 94.00 89 ASP A C 1
ATOM 707 O O . ASP A 1 89 ? -10.718 -2.809 -1.844 1.00 94.00 89 ASP A O 1
ATOM 711 N N . CYS A 1 90 ? -8.664 -2.153 -2.458 1.00 97.19 90 CYS A N 1
ATOM 712 C CA . CYS A 1 90 ? -7.969 -3.070 -1.556 1.00 97.19 90 CYS A CA 1
ATOM 713 C C . CYS A 1 90 ? -8.159 -2.724 -0.071 1.00 97.19 90 CYS A C 1
ATOM 715 O O . CYS A 1 90 ? -8.196 -3.632 0.755 1.00 97.19 90 CYS A O 1
ATOM 717 N N . TYR A 1 91 ? -8.339 -1.451 0.288 1.00 95.12 91 TYR A N 1
ATOM 718 C CA . TYR A 1 91 ? -8.604 -1.050 1.675 1.00 95.12 91 TYR A CA 1
ATOM 719 C C . TYR A 1 91 ? -10.056 -1.306 2.084 1.00 95.12 91 TYR A C 1
ATOM 721 O O . TYR A 1 91 ? -10.336 -1.421 3.277 1.00 95.12 91 TYR A O 1
ATOM 729 N N . THR A 1 92 ? -10.988 -1.382 1.128 1.00 94.06 92 THR A N 1
ATOM 730 C CA . THR A 1 92 ? -12.435 -1.458 1.399 1.00 94.06 92 THR A CA 1
ATOM 731 C C . THR A 1 92 ? -13.068 -2.806 1.048 1.00 94.06 92 THR A C 1
ATOM 733 O O . THR A 1 92 ? 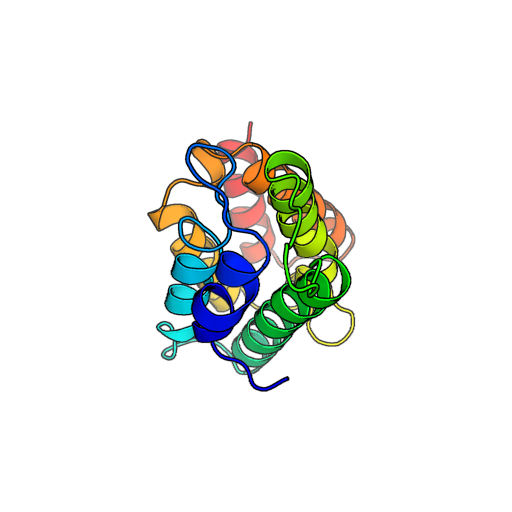-14.293 -2.920 1.030 1.00 94.06 92 THR A O 1
ATOM 736 N N . GLN A 1 93 ? -12.249 -3.843 0.847 1.00 93.62 93 GLN A N 1
ATOM 737 C CA . GLN A 1 93 ? -12.676 -5.206 0.513 1.00 93.62 93 GLN A CA 1
ATOM 738 C C . GLN A 1 93 ? -13.786 -5.730 1.437 1.00 93.62 93 GLN A C 1
ATOM 740 O O . GLN A 1 93 ? -13.723 -5.575 2.656 1.00 93.62 93 GLN A O 1
ATOM 745 N N . ALA A 1 94 ? -14.780 -6.419 0.869 1.00 89.81 94 ALA A N 1
ATOM 746 C CA . ALA A 1 94 ? -15.960 -6.883 1.606 1.00 89.81 94 ALA A CA 1
ATOM 747 C C . ALA A 1 94 ? -15.625 -7.849 2.760 1.00 89.81 94 ALA A C 1
ATOM 749 O O . ALA A 1 94 ? -16.263 -7.819 3.806 1.00 89.81 94 ALA A O 1
ATOM 750 N N . GLN A 1 95 ? -14.615 -8.701 2.579 1.00 88.75 95 GLN A N 1
ATOM 751 C CA . GLN A 1 95 ? -14.201 -9.729 3.538 1.00 88.75 95 GLN A CA 1
ATOM 752 C C . GLN A 1 95 ? -13.242 -9.228 4.632 1.00 88.75 95 GLN A C 1
ATOM 754 O O . GLN A 1 95 ? -13.011 -9.939 5.620 1.00 88.75 95 GLN A O 1
ATOM 759 N N . ALA A 1 96 ? -12.642 -8.055 4.420 1.00 92.12 96 ALA A N 1
ATOM 760 C CA . ALA A 1 96 ? -11.651 -7.440 5.293 1.00 92.12 96 ALA A CA 1
ATOM 761 C C . ALA A 1 96 ? -11.548 -5.943 4.948 1.00 92.12 96 ALA A C 1
ATOM 763 O O . ALA A 1 96 ? -10.675 -5.531 4.187 1.00 92.12 96 ALA A O 1
ATOM 764 N N . SER A 1 97 ? -12.484 -5.144 5.463 1.00 93.75 97 SER A N 1
ATOM 765 C CA . SER A 1 97 ? -12.573 -3.710 5.180 1.00 93.75 97 SER A CA 1
ATOM 766 C C . SER A 1 97 ? -11.935 -2.904 6.301 1.00 93.75 97 SER A C 1
ATOM 768 O O . SER A 1 97 ? -12.220 -3.149 7.474 1.00 93.75 97 SER A O 1
ATOM 770 N N . VAL A 1 98 ? -11.168 -1.868 5.954 1.00 92.38 98 VAL A N 1
ATOM 771 C CA . VAL A 1 98 ? -10.650 -0.901 6.934 1.00 92.38 98 VAL A CA 1
ATOM 772 C C . VAL A 1 98 ? -11.792 -0.262 7.726 1.00 92.38 98 VAL A C 1
ATOM 774 O O . VAL A 1 98 ? -11.646 0.040 8.905 1.00 92.38 98 VAL A O 1
ATOM 777 N N . CYS A 1 99 ? -12.967 -0.124 7.102 1.00 89.81 99 CYS A N 1
ATOM 778 C CA . CYS A 1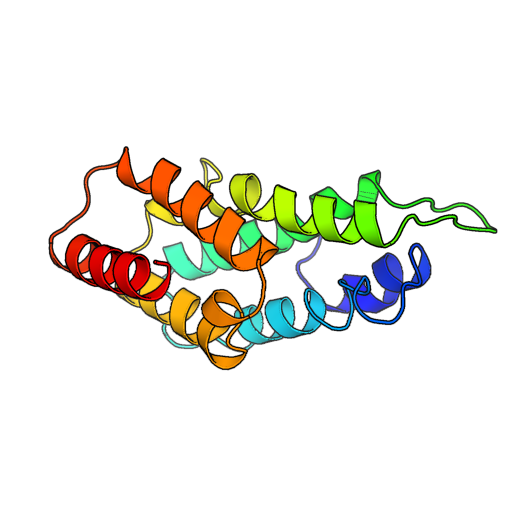 99 ? -14.148 0.470 7.711 1.00 89.81 99 CYS A CA 1
ATOM 779 C C . CYS A 1 99 ? -14.682 -0.317 8.911 1.00 89.81 99 CYS A C 1
ATOM 781 O O . CYS A 1 99 ? -15.394 0.263 9.728 1.00 89.81 99 CYS A O 1
ATOM 783 N N . ASP A 1 100 ? -14.344 -1.600 9.025 1.00 89.69 100 ASP A N 1
ATOM 784 C CA . ASP A 1 100 ? -14.842 -2.496 10.070 1.00 89.69 100 ASP A CA 1
ATOM 785 C C . ASP A 1 100 ? -13.810 -2.705 11.192 1.00 89.69 100 ASP A C 1
ATOM 787 O O . ASP A 1 100 ? -14.065 -3.448 12.136 1.00 89.69 100 ASP A O 1
ATOM 791 N N . LEU A 1 101 ? -12.657 -2.031 11.108 1.00 90.25 101 LEU A N 1
ATOM 792 C CA . LEU A 1 101 ? -11.620 -2.101 12.129 1.00 90.25 101 LEU A CA 1
ATOM 793 C C . LEU A 1 101 ? -11.978 -1.292 13.375 1.00 90.25 101 LEU A C 1
ATOM 795 O O . LEU A 1 101 ? -12.696 -0.281 13.318 1.00 90.25 101 LEU A O 1
ATOM 799 N N . GLU A 1 102 ? -11.420 -1.743 14.491 1.00 89.06 102 GLU A N 1
ATOM 800 C CA . GLU A 1 102 ? -11.454 -1.045 15.765 1.00 89.06 102 GLU A CA 1
ATOM 801 C C . GLU A 1 102 ? -10.439 0.104 15.813 1.00 89.06 102 GLU A C 1
ATOM 803 O O . GLU A 1 102 ? -9.511 0.211 15.006 1.00 89.06 102 GLU A O 1
ATOM 808 N N . TRP A 1 103 ? -10.630 0.993 16.781 1.00 84.25 103 TRP A N 1
ATOM 809 C CA . TRP A 1 103 ? -9.856 2.221 16.925 1.00 84.25 103 TRP A CA 1
ATOM 810 C C . TRP A 1 103 ? -8.335 1.991 17.039 1.00 84.25 103 TRP A C 1
ATOM 812 O O . TRP A 1 103 ? -7.538 2.741 16.468 1.00 84.25 103 TRP A O 1
ATOM 822 N N . THR A 1 104 ? -7.921 0.931 17.733 1.00 87.94 104 THR A N 1
ATOM 823 C CA . THR A 1 104 ? -6.507 0.581 17.934 1.00 87.94 104 THR A CA 1
ATOM 824 C C . THR A 1 104 ? -5.788 0.297 16.609 1.00 87.94 104 THR A C 1
ATOM 826 O O . THR A 1 104 ? -4.664 0.763 16.404 1.00 87.94 104 THR A O 1
ATOM 829 N N . ASP A 1 105 ? -6.459 -0.372 15.671 1.00 92.00 105 ASP A N 1
ATOM 830 C CA . ASP A 1 105 ? -5.938 -0.648 14.332 1.00 92.00 105 ASP A CA 1
ATOM 831 C C . ASP A 1 105 ? -5.892 0.619 13.462 1.00 92.00 105 ASP A C 1
ATOM 833 O O . ASP A 1 105 ? -4.917 0.843 12.744 1.00 92.00 105 ASP A O 1
ATOM 837 N N . TYR A 1 106 ? -6.891 1.506 13.561 1.00 87.69 106 TYR A N 1
ATOM 838 C CA . TYR A 1 106 ? -6.869 2.801 12.860 1.00 87.69 106 TYR A CA 1
ATOM 839 C C . TYR A 1 106 ? -5.657 3.646 13.238 1.00 87.69 106 TYR A C 1
ATOM 841 O O . TYR A 1 106 ? -5.008 4.227 12.363 1.00 87.69 106 TYR A O 1
ATOM 849 N N . LYS A 1 107 ? -5.334 3.691 14.534 1.00 86.62 107 LYS A N 1
ATOM 850 C CA . LYS A 1 107 ? -4.148 4.394 15.020 1.00 86.62 107 LYS A CA 1
ATOM 851 C C . LYS A 1 107 ? -2.871 3.836 14.390 1.00 86.62 107 LYS A C 1
ATOM 853 O O . LYS A 1 107 ? -2.041 4.611 13.940 1.00 86.62 107 LYS A O 1
ATOM 858 N N . LYS A 1 108 ? -2.745 2.514 14.268 1.00 89.50 108 LYS A N 1
ATOM 859 C CA . LYS A 1 108 ? -1.579 1.864 13.642 1.00 89.50 108 LYS A CA 1
ATOM 860 C C . LYS A 1 108 ? -1.441 2.175 12.162 1.00 89.50 108 LYS A C 1
ATOM 862 O O . LYS A 1 108 ? -0.333 2.425 11.687 1.00 89.50 108 LYS A O 1
ATOM 867 N N . ILE A 1 109 ? -2.558 2.171 11.435 1.00 90.00 109 ILE A N 1
ATOM 868 C CA . ILE A 1 109 ? -2.580 2.575 10.026 1.00 90.00 109 ILE A CA 1
ATOM 869 C C . ILE A 1 109 ? -2.076 4.009 9.908 1.00 90.00 109 ILE A C 1
ATOM 871 O O . ILE A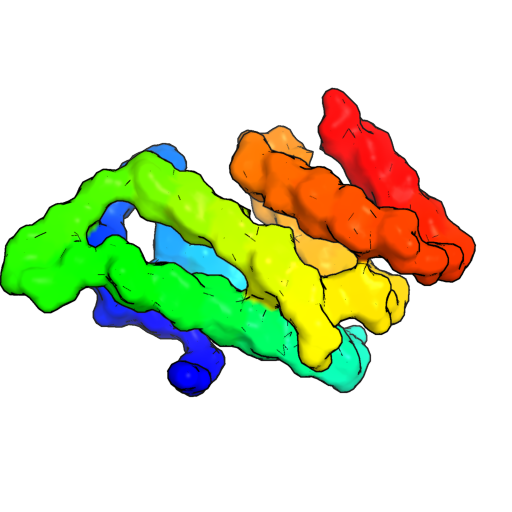 1 109 ? -1.191 4.276 9.099 1.00 90.00 109 ILE A O 1
ATOM 875 N N . TYR A 1 110 ? -2.606 4.907 10.739 1.00 84.88 110 TYR A N 1
ATOM 876 C CA . TYR A 1 110 ? -2.200 6.304 10.751 1.00 84.88 110 TYR A CA 1
ATOM 877 C C . TYR A 1 110 ? -0.733 6.488 11.114 1.00 84.88 110 TYR A C 1
ATOM 879 O O . TYR A 1 110 ? -0.031 7.146 10.361 1.00 84.88 110 TYR A O 1
ATOM 887 N N . ASP A 1 111 ? -0.248 5.855 12.181 1.00 85.56 111 ASP A N 1
ATOM 888 C CA . ASP A 1 111 ? 1.155 5.937 12.591 1.00 85.56 111 ASP A CA 1
ATOM 889 C C . ASP A 1 111 ? 2.083 5.427 11.470 1.00 85.56 111 ASP A C 1
ATOM 891 O O . ASP A 1 111 ? 3.133 6.010 11.204 1.00 85.56 111 ASP A O 1
ATOM 895 N N . THR A 1 112 ? 1.669 4.388 10.736 1.00 87.12 112 THR A N 1
ATOM 896 C CA . THR A 1 112 ? 2.427 3.860 9.591 1.00 87.12 112 THR A CA 1
ATOM 897 C C . THR A 1 112 ? 2.554 4.894 8.466 1.00 87.12 112 THR A C 1
ATOM 899 O O . THR A 1 112 ? 3.661 5.118 7.970 1.00 87.12 112 THR A O 1
ATOM 902 N N . ILE A 1 113 ? 1.447 5.537 8.073 1.00 82.31 113 ILE A N 1
ATOM 903 C CA . ILE A 1 113 ? 1.398 6.506 6.956 1.00 82.31 113 ILE A CA 1
ATOM 904 C C . ILE A 1 113 ? 1.862 7.916 7.346 1.00 82.31 113 ILE A C 1
ATOM 906 O O . ILE A 1 113 ? 2.339 8.671 6.500 1.00 82.31 113 ILE A O 1
ATOM 910 N N . SER A 1 114 ? 1.755 8.295 8.620 1.00 73.62 114 SER A N 1
ATOM 911 C CA . SER A 1 114 ? 2.163 9.613 9.103 1.00 73.62 114 SER A CA 1
ATOM 912 C C . SER A 1 114 ? 3.676 9.726 9.246 1.00 73.62 114 SER A C 1
ATOM 914 O O . SER A 1 114 ? 4.216 10.810 9.052 1.00 73.62 114 SER A O 1
ATOM 916 N N . VAL A 1 115 ? 4.382 8.626 9.547 1.00 71.38 115 VAL A N 1
ATOM 917 C CA . VAL A 1 115 ? 5.850 8.631 9.708 1.00 71.38 115 VAL A CA 1
ATOM 918 C C . VAL A 1 115 ? 6.581 9.106 8.446 1.00 71.38 115 VAL A C 1
ATOM 920 O O . VAL A 1 115 ? 7.653 9.691 8.562 1.00 71.38 115 VAL A O 1
ATOM 923 N N . TRP A 1 116 ? 6.022 8.901 7.252 1.00 67.69 116 TRP A N 1
ATOM 924 C CA . TRP A 1 116 ? 6.613 9.403 6.002 1.00 67.69 116 TRP A CA 1
ATOM 925 C C . TRP A 1 116 ? 5.994 10.715 5.503 1.00 67.69 116 TRP A C 1
ATOM 927 O O . TRP A 1 116 ? 6.382 11.223 4.456 1.00 67.69 116 TRP A O 1
ATOM 937 N N . ASN A 1 117 ? 5.072 11.301 6.274 1.00 68.81 117 ASN A N 1
ATOM 938 C CA . ASN A 1 117 ? 4.387 12.554 5.958 1.00 68.81 117 ASN A CA 1
ATOM 939 C C . ASN A 1 117 ? 3.530 12.518 4.673 1.00 68.81 117 ASN A C 1
ATOM 941 O O . ASN A 1 117 ? 3.162 13.566 4.147 1.00 68.81 117 ASN A O 1
ATOM 945 N N . ASP A 1 118 ? 3.160 11.335 4.181 1.00 68.62 118 ASP A N 1
ATOM 946 C CA . ASP A 1 118 ? 2.490 11.168 2.884 1.00 68.62 118 ASP A CA 1
ATOM 947 C C . ASP A 1 118 ? 1.134 11.853 2.791 1.00 68.62 118 ASP A C 1
ATOM 949 O O . ASP A 1 118 ? 0.766 12.391 1.747 1.00 68.62 118 ASP A O 1
ATOM 953 N N . LEU A 1 119 ? 0.383 11.869 3.894 1.00 62.62 119 LEU A N 1
ATOM 954 C CA . LEU A 1 119 ? -0.879 12.599 3.956 1.00 62.62 119 LEU A CA 1
ATOM 955 C C . LEU A 1 119 ? -0.672 14.112 3.795 1.00 62.62 119 LEU A C 1
ATOM 957 O O . LEU A 1 119 ? -1.582 14.795 3.339 1.00 62.62 119 LEU A O 1
ATOM 961 N N . ALA A 1 120 ? 0.511 14.648 4.093 1.00 61.69 120 ALA A N 1
ATOM 962 C CA . ALA A 1 120 ? 0.821 16.060 3.893 1.00 61.69 120 ALA A CA 1
ATOM 963 C C . ALA A 1 120 ? 1.539 16.332 2.560 1.00 61.69 120 ALA A C 1
ATOM 965 O O . ALA A 1 120 ? 1.353 17.398 1.974 1.00 61.69 120 ALA A O 1
ATOM 966 N N . THR A 1 121 ? 2.315 15.385 2.026 1.00 65.94 121 THR A N 1
ATOM 967 C CA . THR A 1 121 ? 3.207 15.628 0.876 1.00 65.94 121 THR A CA 1
ATOM 968 C C . THR A 1 121 ? 2.744 14.972 -0.426 1.00 65.94 121 THR A C 1
ATOM 970 O O . THR A 1 121 ? 2.881 15.597 -1.477 1.00 65.94 121 THR A O 1
ATOM 973 N N . ASP A 1 122 ? 2.096 13.802 -0.392 1.00 76.19 122 ASP A N 1
ATOM 974 C CA . ASP A 1 122 ? 1.693 13.067 -1.597 1.00 76.19 122 ASP A CA 1
ATOM 975 C C . ASP A 1 122 ? 0.206 13.277 -1.947 1.00 76.19 122 ASP A C 1
ATOM 977 O O . ASP A 1 122 ? -0.722 12.875 -1.237 1.00 76.19 122 ASP A O 1
ATOM 981 N N . GLN A 1 123 ? -0.043 13.905 -3.100 1.00 81.81 123 GLN A N 1
ATOM 982 C CA . GLN A 1 123 ? -1.397 14.155 -3.601 1.00 81.81 123 GLN A CA 1
ATOM 983 C C . GLN A 1 123 ? -2.200 12.874 -3.881 1.00 81.81 123 GLN A C 1
ATOM 985 O O . GLN A 1 123 ? -3.424 12.872 -3.708 1.00 81.81 123 GLN A O 1
ATOM 990 N N . TYR A 1 124 ? -1.544 11.792 -4.310 1.00 84.06 124 TYR A N 1
ATOM 991 C CA . TYR A 1 124 ? -2.199 10.519 -4.589 1.00 84.06 124 TYR A CA 1
ATOM 992 C C . TYR A 1 124 ? -2.633 9.862 -3.281 1.00 84.06 124 TYR A C 1
ATOM 994 O O . TYR A 1 124 ? -3.803 9.478 -3.164 1.00 84.06 124 TYR A O 1
ATOM 1002 N N . GLY A 1 125 ? -1.737 9.834 -2.288 1.00 80.81 125 GLY A N 1
ATOM 1003 C CA . GLY A 1 125 ? -2.023 9.341 -0.938 1.00 80.81 125 GLY A CA 1
ATOM 1004 C C . GLY A 1 125 ? -3.204 10.079 -0.301 1.00 80.81 125 GLY A C 1
ATOM 1005 O O . GLY A 1 125 ? -4.187 9.453 0.106 1.00 80.81 125 GLY A O 1
ATOM 1006 N N . ARG A 1 126 ? -3.201 11.422 -0.342 1.00 81.00 126 ARG A N 1
ATOM 1007 C CA . ARG A 1 126 ? -4.341 12.244 0.116 1.00 81.00 126 ARG A CA 1
ATOM 1008 C C . ARG A 1 126 ? -5.652 11.887 -0.577 1.00 81.00 126 ARG A C 1
ATOM 1010 O O . ARG A 1 126 ? -6.697 11.789 0.071 1.00 81.00 126 ARG A O 1
ATOM 1017 N N . ARG A 1 127 ? -5.627 11.724 -1.903 1.00 84.56 127 ARG A N 1
ATOM 1018 C CA . ARG A 1 127 ? -6.830 11.438 -2.697 1.00 84.56 127 ARG A CA 1
ATOM 1019 C C . ARG A 1 127 ? -7.425 10.075 -2.346 1.00 84.56 127 ARG A C 1
ATOM 1021 O O . ARG A 1 127 ? -8.647 9.970 -2.246 1.00 84.56 127 ARG A O 1
ATOM 1028 N N . GLN A 1 128 ? -6.598 9.049 -2.159 1.00 86.00 128 GLN A N 1
ATOM 1029 C CA . GLN A 1 128 ? -7.069 7.727 -1.730 1.00 86.00 128 GLN A CA 1
ATOM 1030 C C . GLN A 1 128 ? -7.627 7.757 -0.329 1.00 86.00 128 GLN A C 1
ATOM 1032 O O . GLN A 1 128 ? -8.724 7.248 -0.122 1.00 86.00 128 GLN A O 1
ATOM 1037 N N . PHE A 1 129 ? -6.911 8.390 0.600 1.00 83.38 129 PHE A N 1
ATOM 1038 C CA . PHE A 1 129 ? -7.354 8.487 1.979 1.00 83.38 129 PHE A CA 1
ATOM 1039 C C . PHE A 1 129 ? -8.761 9.097 2.051 1.00 83.38 129 PHE A C 1
ATOM 1041 O O . PHE A 1 129 ? -9.661 8.506 2.645 1.00 83.38 129 PHE A O 1
ATOM 1048 N N . LYS A 1 130 ? -8.997 10.211 1.338 1.00 82.81 130 LYS A N 1
ATOM 1049 C CA . LYS A 1 130 ? -10.325 10.844 1.238 1.00 82.81 130 LYS A CA 1
ATOM 1050 C C . LYS A 1 130 ? -11.391 9.909 0.650 1.00 82.81 130 LYS A C 1
ATOM 1052 O O . LYS A 1 130 ? -12.514 9.888 1.144 1.00 82.81 130 LYS A O 1
ATOM 1057 N N . LYS A 1 131 ? -11.065 9.130 -0.389 1.00 86.81 131 LYS A N 1
ATOM 1058 C CA . LYS A 1 131 ? -12.008 8.180 -1.014 1.00 86.81 131 LYS A CA 1
ATOM 1059 C C . LYS A 1 131 ? -12.358 7.008 -0.096 1.00 86.81 131 LYS A C 1
ATOM 1061 O O . LYS A 1 131 ? -13.536 6.711 0.071 1.00 86.81 131 LYS A O 1
ATOM 1066 N N . VAL A 1 132 ? -11.354 6.371 0.506 1.00 87.12 132 VAL A N 1
ATOM 1067 C CA . VAL A 1 132 ? -11.539 5.292 1.490 1.00 87.12 132 VAL A CA 1
ATOM 1068 C C . VAL A 1 132 ? -12.390 5.797 2.648 1.00 87.12 132 VAL A C 1
ATOM 1070 O O . VAL A 1 132 ? -13.364 5.156 3.035 1.00 87.12 132 VAL A O 1
ATOM 1073 N N . PHE A 1 133 ? -12.081 6.996 3.141 1.00 80.94 133 PHE A N 1
ATOM 1074 C CA . PHE A 1 133 ? -12.847 7.629 4.198 1.00 80.94 133 PHE A CA 1
ATOM 1075 C C . PHE A 1 133 ? -14.316 7.861 3.811 1.00 80.94 133 PHE A C 1
ATOM 1077 O O . PHE A 1 133 ? -15.209 7.509 4.580 1.00 80.94 133 PHE A O 1
ATOM 1084 N N . ALA A 1 134 ? -14.582 8.399 2.617 1.00 81.56 134 ALA A N 1
ATOM 108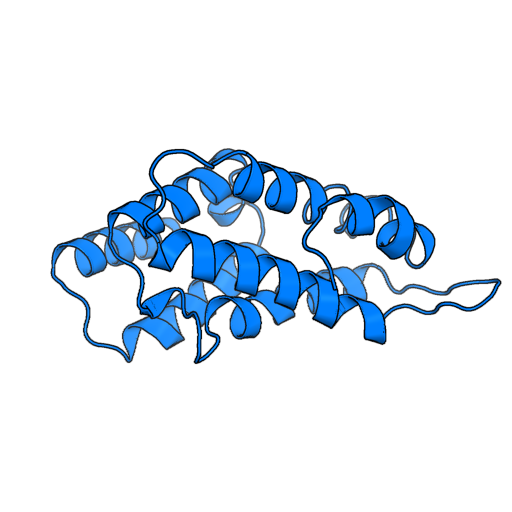5 C CA . ALA A 1 134 ? -15.944 8.612 2.132 1.00 81.56 134 ALA A CA 1
ATOM 1086 C C . ALA A 1 134 ? -16.749 7.301 2.050 1.00 81.56 134 ALA A C 1
ATOM 1088 O O . ALA A 1 134 ? -17.922 7.285 2.417 1.00 81.56 134 ALA A O 1
ATOM 1089 N N . ILE A 1 135 ? -16.114 6.197 1.636 1.00 84.69 135 ILE A N 1
ATOM 1090 C CA . ILE A 1 135 ? -16.730 4.860 1.635 1.00 84.69 135 ILE A CA 1
ATOM 1091 C C . ILE A 1 135 ? -17.057 4.420 3.065 1.00 84.69 135 ILE A C 1
ATOM 1093 O O . ILE A 1 135 ? -18.168 3.964 3.337 1.00 84.69 135 ILE A O 1
ATOM 1097 N N . CYS A 1 136 ? -16.118 4.586 3.995 1.00 83.69 136 CYS A N 1
ATOM 1098 C CA . CYS A 1 136 ? -16.332 4.199 5.382 1.00 83.69 136 CYS A CA 1
ATOM 1099 C C . CYS A 1 136 ? -17.372 5.075 6.094 1.00 83.69 136 CYS A C 1
ATOM 1101 O O . CYS A 1 136 ? -18.083 4.568 6.954 1.00 83.69 136 CYS A O 1
ATOM 1103 N N . ALA A 1 137 ? -17.520 6.353 5.726 1.00 73.44 137 ALA A N 1
ATOM 1104 C CA . ALA A 1 137 ? -18.465 7.276 6.361 1.00 73.44 137 ALA A CA 1
ATOM 1105 C C . ALA A 1 137 ? -19.934 6.937 6.090 1.00 73.44 137 ALA A C 1
ATOM 1107 O O . ALA A 1 137 ? -20.814 7.344 6.847 1.00 73.44 137 ALA A O 1
ATOM 1108 N N . ALA A 1 138 ? -20.201 6.142 5.052 1.00 68.81 138 ALA A N 1
ATOM 1109 C CA . ALA A 1 138 ? -21.513 5.552 4.826 1.00 68.81 138 ALA A CA 1
ATOM 1110 C C . ALA A 1 138 ? -21.867 4.459 5.860 1.00 68.81 138 ALA A C 1
ATOM 1112 O O . ALA A 1 138 ? -23.037 4.096 5.990 1.00 68.81 138 ALA A O 1
ATOM 1113 N N . LYS A 1 139 ? -20.887 3.942 6.618 1.00 65.81 139 LYS A N 1
ATOM 1114 C CA . LYS A 1 139 ? -21.087 3.016 7.743 1.00 65.81 139 LYS A CA 1
ATOM 1115 C C . LYS A 1 139 ? -21.117 3.809 9.062 1.00 65.81 139 LYS A C 1
ATOM 1117 O O . LYS A 1 139 ? -20.356 4.753 9.248 1.00 65.81 139 LYS A O 1
ATOM 1122 N N . LYS A 1 140 ? -22.014 3.456 9.996 1.00 58.59 140 LYS A N 1
ATOM 1123 C CA . LYS A 1 140 ? -22.105 4.123 11.313 1.00 58.59 140 LYS A CA 1
ATOM 1124 C C . LYS A 1 140 ? -20.773 3.995 12.068 1.00 58.59 140 LYS A C 1
ATOM 1126 O O . LYS A 1 140 ? -20.328 2.881 12.321 1.00 58.59 140 LYS A O 1
ATOM 1131 N N . TYR A 1 141 ? -20.188 5.123 12.465 1.00 65.56 141 TYR A N 1
ATOM 1132 C CA . TYR A 1 141 ? -19.012 5.173 13.337 1.00 65.56 141 TYR A CA 1
ATOM 1133 C C . TYR A 1 141 ? -19.407 5.226 14.816 1.00 65.56 141 TYR A C 1
ATOM 1135 O O . TYR A 1 141 ? -20.412 5.851 15.167 1.00 65.56 141 TYR A O 1
ATOM 1143 N N . ASP A 1 142 ? -18.593 4.625 15.684 1.00 68.75 142 ASP A N 1
ATOM 1144 C CA . ASP A 1 142 ? -18.590 4.972 17.105 1.00 68.75 142 ASP A CA 1
ATOM 1145 C C . ASP A 1 142 ? -17.972 6.372 17.332 1.00 68.75 142 ASP A C 1
ATOM 1147 O O . ASP A 1 142 ? -17.452 7.016 16.412 1.00 68.75 142 ASP A O 1
ATOM 1151 N N . LYS A 1 143 ? -18.091 6.882 18.562 1.00 68.56 143 LYS A N 1
ATOM 1152 C CA . LYS A 1 143 ? -17.698 8.251 18.918 1.00 68.56 143 LYS A CA 1
ATOM 1153 C C . LYS A 1 143 ? -16.192 8.499 18.747 1.00 68.56 143 LYS A C 1
ATOM 1155 O O . LYS A 1 143 ? -15.818 9.540 18.215 1.00 68.56 143 LYS A O 1
ATOM 1160 N N . GLU A 1 144 ? -15.349 7.560 19.168 1.00 69.75 144 GLU A N 1
ATOM 1161 C CA . GLU A 1 144 ? -13.884 7.704 19.153 1.00 69.75 144 GLU A CA 1
ATOM 1162 C C . GLU A 1 144 ? -13.351 7.683 17.718 1.00 69.75 144 GLU A C 1
ATOM 1164 O O . GLU A 1 144 ? -12.552 8.533 17.315 1.00 69.75 144 GLU A O 1
ATOM 1169 N N . LYS A 1 145 ? -13.891 6.768 16.908 1.00 69.00 145 LYS A N 1
ATOM 1170 C CA . LYS A 1 145 ? -13.611 6.662 15.480 1.00 69.00 145 LYS A CA 1
ATOM 1171 C C . LYS A 1 145 ? -13.981 7.947 14.748 1.00 69.00 145 LYS A C 1
ATOM 1173 O O . LYS A 1 145 ? -13.187 8.432 13.945 1.00 69.00 145 LYS A O 1
ATOM 1178 N N . LYS A 1 146 ? -15.136 8.541 15.070 1.00 71.12 146 LYS A N 1
ATOM 1179 C CA . LYS A 1 146 ? -15.566 9.826 14.505 1.00 71.12 146 LYS A CA 1
ATOM 1180 C C . LYS A 1 146 ? -14.608 10.973 14.857 1.00 71.12 146 LYS A C 1
ATOM 1182 O O . LYS A 1 146 ? -14.201 11.703 13.961 1.00 71.12 146 LYS A O 1
ATOM 1187 N N . GLU A 1 147 ? -14.211 11.108 16.122 1.00 71.62 147 GLU A N 1
ATOM 1188 C CA . GLU A 1 147 ? -13.320 12.193 16.571 1.00 71.62 147 GLU A CA 1
ATOM 1189 C C . GLU A 1 147 ? -11.939 12.148 15.899 1.00 71.62 147 GLU A C 1
ATOM 1191 O O . GLU A 1 147 ? -11.382 13.182 15.526 1.00 71.62 147 GLU A O 1
ATOM 1196 N N . PHE A 1 148 ? -11.375 10.957 15.707 1.00 70.56 148 PHE A N 1
ATOM 1197 C CA . PHE A 1 148 ? -10.123 10.814 14.969 1.00 70.56 148 PHE A CA 1
ATOM 1198 C C . PHE A 1 148 ? -10.254 11.152 13.492 1.00 70.56 148 PHE A C 1
ATOM 1200 O O . PHE A 1 148 ? -9.405 11.829 12.914 1.00 70.56 148 PHE A O 1
ATOM 1207 N N . ILE A 1 149 ? -11.324 10.662 12.884 1.00 68.00 149 ILE A N 1
ATOM 1208 C CA . ILE A 1 149 ? -11.655 10.935 11.497 1.00 68.00 149 ILE A CA 1
ATOM 1209 C C . ILE A 1 149 ? -11.766 12.441 11.251 1.00 68.00 149 ILE A C 1
ATOM 1211 O O . ILE A 1 149 ? -11.224 12.944 10.267 1.00 68.00 149 ILE A O 1
ATOM 1215 N N . ASP A 1 150 ? -12.422 13.163 12.159 1.00 70.75 150 ASP A N 1
ATOM 1216 C CA . ASP A 1 150 ? -12.580 14.609 12.063 1.00 70.75 150 ASP A CA 1
ATOM 1217 C C . ASP A 1 150 ? -11.212 15.310 12.147 1.00 70.75 150 ASP A C 1
ATOM 1219 O O . ASP A 1 150 ? -10.926 16.180 11.324 1.00 70.75 150 ASP A O 1
ATOM 1223 N N . LYS A 1 151 ? -10.309 14.849 13.027 1.00 70.50 151 LYS A N 1
ATOM 1224 C CA . LYS A 1 151 ? -8.920 15.344 13.090 1.00 70.50 151 LYS A CA 1
ATOM 1225 C C . LYS A 1 151 ? -8.145 15.106 11.797 1.00 70.50 151 LYS A C 1
ATOM 1227 O O . LYS A 1 151 ? -7.445 16.004 11.336 1.00 70.50 151 LYS A O 1
ATOM 1232 N N . ILE A 1 152 ? -8.260 13.926 11.186 1.00 67.88 152 ILE A N 1
ATOM 1233 C CA . ILE A 1 152 ? -7.586 13.686 9.904 1.00 67.88 152 ILE A CA 1
ATOM 1234 C C . ILE A 1 152 ? -8.183 14.575 8.807 1.00 67.88 152 ILE A C 1
ATOM 1236 O O . ILE A 1 152 ? -7.443 15.119 7.992 1.00 67.88 152 ILE A O 1
ATOM 1240 N N . ASN A 1 153 ? -9.500 14.783 8.794 1.00 66.31 153 ASN A N 1
ATOM 1241 C CA . ASN A 1 153 ? -10.129 15.691 7.836 1.00 66.31 153 ASN A CA 1
ATOM 1242 C C . ASN A 1 153 ? -9.631 17.135 7.983 1.00 66.31 153 ASN A C 1
ATOM 1244 O O . ASN A 1 153 ? -9.472 17.813 6.971 1.00 66.31 153 ASN A O 1
ATOM 1248 N N . GLU A 1 154 ? -9.360 17.602 9.202 1.00 68.62 154 GLU A N 1
ATOM 1249 C CA . GLU A 1 154 ? -8.732 18.908 9.434 1.00 68.62 154 GLU A CA 1
ATOM 1250 C C . GLU A 1 154 ? -7.295 18.974 8.910 1.00 68.62 154 GLU A C 1
ATOM 1252 O O . GLU A 1 154 ? -6.934 19.970 8.294 1.00 68.62 154 GLU A O 1
ATOM 1257 N N . LEU A 1 155 ? -6.508 17.906 9.072 1.00 62.91 155 LEU A N 1
ATOM 1258 C CA . LEU A 1 155 ? -5.140 17.820 8.540 1.00 62.91 155 LEU A CA 1
ATOM 1259 C C . LEU A 1 155 ? -5.081 17.740 7.005 1.00 62.91 155 LEU A C 1
ATOM 1261 O O . LEU A 1 155 ? -4.041 18.012 6.412 1.00 62.91 155 LEU A O 1
ATOM 1265 N N . LEU A 1 156 ? -6.177 17.331 6.362 1.00 58.25 156 LEU A N 1
ATOM 1266 C CA . LEU A 1 156 ? -6.280 17.146 4.911 1.00 58.25 156 LEU A CA 1
ATOM 1267 C C . LEU A 1 156 ? -6.981 18.305 4.174 1.00 58.25 156 LEU A C 1
ATOM 1269 O O . LEU A 1 156 ? -7.209 18.182 2.956 1.00 58.25 156 LEU A O 1
ATOM 1273 N N . LYS A 1 157 ? -7.383 19.363 4.890 1.00 56.81 157 LYS A N 1
ATOM 1274 C CA . LYS A 1 157 ? -7.866 20.633 4.319 1.00 56.81 157 LYS A CA 1
ATOM 1275 C C . LYS A 1 157 ? -6.692 21.469 3.829 1.00 56.81 157 LYS A C 1
ATOM 1277 O O . LYS A 1 157 ? -6.834 22.000 2.707 1.00 56.81 157 LYS A O 1
#

Sequence (157 aa):
MKLSCGVYEACFAKYCSCSGENEYFLSYGKPYCEKFLATDDGWSDAGKKWRDATLLCLQEKIVPQLDISEDPQCDCKKMKEFAFQTHVDCYTQAQASVCDLEWTDYKKIYDTISVWNDLATDQYGRRQFKKVFAICAAKKYDKEKKEFIDKINELLK